Protein AF-A0A811QUX7-F1 (afdb_monomer)

Foldseek 3Di:
DWAQEFFAPFLWKGFDDDDDDDDVAPVNVCVVVQVQFPVGAGDPPTPNGHRPPPDDQDPPYHYHYDNFLASPPPGCVLVVCVVVVQQEGEIATDDLQTNRLNNLVVSVVSNRPAYEYALVRHYHNDPVSSVVSLVVSVVSPHHYHHRVVVVD

Secondary structure (DSSP, 8-state):
--EEE-SSS-S-EESS-------S-HHHHHHHHHTT-TT-TT-TTSGGGSPPTT--PPTTPEEE--SSSSSSTTSSHHHHHHHTT--EEEEEEE-IIIIIHHHHHHHHHTT-SEEEEEEEEEE-SSHHHHHHHHHHHHHTT-B---HHHHT-

pLDDT: mean 74.35, std 22.14, range [23.81, 98.75]

Sequence (152 aa):
MRIAIGYFVAAMSEIWLVNNNLVDSTVSFVKKYFMEWGNGPAVKGSKGAELADGFVIKDGEYKLVKGRFSSFFATNLDSVLKTSGIKNLVVTGVQTPNCIRQTVFDAVALDYEKVTVITDATAAANLEIHLANIRDMKNIGVETPTLEEWRR

Solvent-accessible surface area (backbone atoms only — not comparable to full-atom values): 8665 Å² total; per-residue (Å²): 134,51,46,40,36,52,34,31,88,33,55,37,32,39,39,71,83,88,80,94,73,87,65,102,36,61,63,58,53,48,53,61,52,58,74,65,18,78,92,38,84,33,37,92,90,39,74,36,43,46,61,54,92,94,58,76,88,53,92,88,44,46,78,40,65,30,88,46,54,24,62,53,56,96,47,64,47,62,62,55,36,53,77,68,70,53,44,68,46,64,44,28,22,38,35,32,78,44,30,45,42,43,30,51,54,50,41,55,75,70,67,42,81,41,48,34,35,34,53,80,48,36,42,40,92,45,69,67,60,30,52,53,42,52,51,55,44,42,74,74,71,32,44,67,41,43,60,73,67,68,76,107

Mean predicted aligned error: 9.28 Å

InterPro domains:
  IPR000868 Isochorismatase-like domain [PF00857] (31-148)
  IPR036380 Isochorismatase-like superfamily [G3DSA:3.40.50.850] (9-152)
  IPR036380 Isochorismatase-like superfamily [SSF52499] (33-150)

Nearest PDB structures (foldseek):
  3hu5-assembly1_A  TM=8.416E-01  e=4.184E-11  Nitratidesulfovibrio vulgaris str. Hildenborough
  8bln-assembly3_F  TM=9.535E-01  e=2.374E-08  Escherichia coli
  8bkd-assembly3_E  TM=9.557E-01  e=4.276E-08  Escherichia coli K-12
  8bll-assembly7_L  TM=9.619E-01  e=6.758E-08  Escherichia coli K-12
  6azn-assembly1_C  TM=9.556E-01  e=8.222E-08  Rhizobium johnstonii 3841

Structure (mmCIF, N/CA/C/O backbone):
data_AF-A0A811QUX7-F1
#
_entry.id   AF-A0A811QUX7-F1
#
loop_
_atom_site.group_PDB
_atom_site.id
_atom_site.type_symbol
_atom_site.label_atom_id
_atom_site.label_alt_id
_atom_site.label_comp_id
_atom_site.label_asym_id
_atom_site.label_entity_id
_atom_site.label_seq_id
_atom_site.pdbx_PDB_ins_code
_atom_site.Cartn_x
_atom_site.Cartn_y
_atom_site.Cartn_z
_atom_site.occupancy
_atom_site.B_iso_or_equiv
_atom_site.auth_seq_id
_atom_site.auth_comp_id
_atom_site.auth_asym_id
_atom_site.auth_atom_id
_atom_site.pdbx_PDB_model_num
ATOM 1 N N . MET A 1 1 ? -10.241 -11.956 4.217 1.00 42.94 1 MET A N 1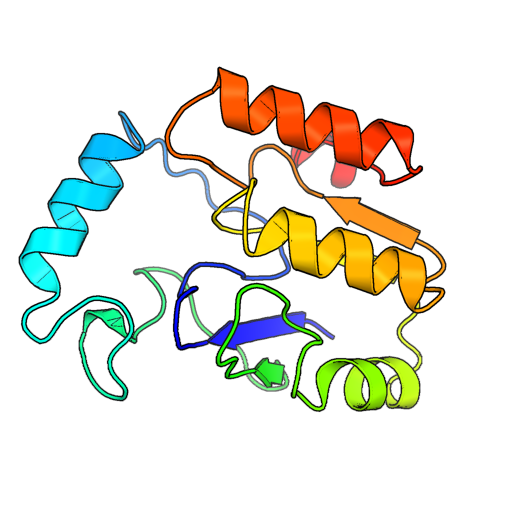
ATOM 2 C CA . MET A 1 1 ? -9.913 -12.276 2.810 1.00 42.94 1 MET A CA 1
ATOM 3 C C . MET A 1 1 ? -8.570 -11.648 2.477 1.00 42.94 1 MET A C 1
ATOM 5 O O . MET A 1 1 ? -8.378 -10.485 2.818 1.00 42.94 1 MET A O 1
ATOM 9 N N . ARG A 1 2 ? -7.645 -12.400 1.871 1.00 46.31 2 ARG A N 1
ATOM 10 C CA . ARG A 1 2 ? -6.354 -11.889 1.384 1.00 46.31 2 ARG A CA 1
ATOM 11 C C . ARG A 1 2 ? -6.447 -11.696 -0.129 1.00 46.31 2 ARG A C 1
ATOM 13 O O . ARG A 1 2 ? -7.025 -12.532 -0.824 1.00 46.31 2 ARG A O 1
ATOM 20 N N . ILE A 1 3 ? -5.952 -10.558 -0.608 1.00 48.12 3 ILE A N 1
ATOM 21 C CA . ILE A 1 3 ? -5.924 -10.213 -2.029 1.00 48.12 3 ILE A CA 1
ATOM 22 C C . ILE A 1 3 ? -4.465 -10.163 -2.463 1.00 48.12 3 ILE A C 1
ATOM 24 O O . ILE A 1 3 ? -3.688 -9.340 -1.977 1.00 48.12 3 ILE A O 1
ATOM 28 N N . ALA A 1 4 ? -4.110 -11.057 -3.377 1.00 46.44 4 ALA A N 1
ATOM 29 C CA . ALA A 1 4 ? -2.822 -11.075 -4.040 1.00 46.44 4 ALA A CA 1
ATOM 30 C C . ALA A 1 4 ? -2.966 -10.353 -5.383 1.00 46.44 4 ALA A C 1
ATOM 32 O O . ALA A 1 4 ? -3.752 -10.752 -6.246 1.00 46.44 4 ALA A O 1
ATOM 33 N N . ILE A 1 5 ? -2.227 -9.263 -5.578 1.00 43.72 5 ILE A N 1
ATOM 34 C CA . ILE A 1 5 ? -2.284 -8.510 -6.830 1.00 43.72 5 ILE A CA 1
ATOM 35 C C . ILE A 1 5 ? -1.172 -9.020 -7.738 1.00 43.72 5 ILE A C 1
ATOM 37 O O . ILE A 1 5 ? -0.004 -8.674 -7.584 1.00 43.72 5 ILE A O 1
ATOM 41 N N . GLY A 1 6 ? -1.555 -9.854 -8.698 1.00 35.16 6 GLY A N 1
ATOM 42 C CA . GLY A 1 6 ? -0.706 -10.283 -9.790 1.00 35.16 6 GLY A CA 1
ATOM 43 C C . GLY A 1 6 ? -1.098 -9.583 -11.087 1.00 35.16 6 GLY A C 1
ATOM 44 O O . GLY A 1 6 ? -1.974 -10.074 -11.790 1.00 35.16 6 GLY A O 1
ATOM 45 N N . TYR A 1 7 ? -0.332 -8.546 -11.450 1.00 38.66 7 TYR A N 1
ATOM 46 C CA . TYR A 1 7 ? 0.238 -8.323 -12.789 1.00 38.66 7 TYR A CA 1
ATOM 47 C C . TYR A 1 7 ? -0.138 -7.097 -13.651 1.00 38.66 7 TYR A C 1
ATOM 49 O O . TYR A 1 7 ? -1.287 -6.682 -13.658 1.00 38.66 7 TYR A O 1
ATOM 57 N N . PHE A 1 8 ? 0.879 -6.622 -14.406 1.00 37.25 8 PHE A N 1
ATOM 58 C CA . PHE A 1 8 ? 1.117 -5.387 -15.203 1.00 37.25 8 PHE A CA 1
ATOM 59 C C . PHE A 1 8 ? 1.519 -4.102 -14.413 1.00 37.25 8 PHE A C 1
ATOM 61 O O . PHE A 1 8 ? 0.713 -3.318 -13.924 1.00 37.25 8 PHE A O 1
ATOM 68 N N . VAL A 1 9 ? 2.841 -3.882 -14.296 1.00 33.12 9 VAL A N 1
ATOM 69 C CA . VAL A 1 9 ? 3.590 -2.818 -13.565 1.00 33.12 9 VAL A CA 1
ATOM 70 C C . VAL A 1 9 ? 3.710 -2.968 -12.032 1.00 33.12 9 VAL A C 1
ATOM 72 O O . VAL A 1 9 ? 4.427 -2.208 -11.389 1.00 33.12 9 VAL A O 1
ATOM 75 N N . ALA A 1 10 ? 3.125 -3.993 -11.410 1.00 34.78 10 ALA A N 1
ATOM 76 C CA . ALA A 1 10 ? 3.456 -4.348 -10.024 1.00 34.78 10 ALA A CA 1
ATOM 77 C C . ALA A 1 10 ? 3.287 -5.847 -9.788 1.00 34.78 10 ALA A C 1
ATOM 79 O O . ALA A 1 10 ? 2.183 -6.310 -9.529 1.00 34.78 10 ALA A O 1
ATOM 80 N N . ALA A 1 11 ? 4.374 -6.606 -9.878 1.00 32.56 11 ALA A N 1
ATOM 81 C CA . ALA A 1 11 ? 4.400 -7.993 -9.409 1.00 32.56 11 ALA A CA 1
ATOM 82 C C . ALA A 1 11 ? 4.746 -8.091 -7.914 1.00 32.56 11 ALA A C 1
ATOM 84 O O . ALA A 1 11 ? 5.229 -9.115 -7.455 1.00 32.56 11 ALA A O 1
ATOM 85 N N . MET A 1 12 ? 4.569 -7.015 -7.145 1.00 43.03 12 MET A N 1
ATOM 86 C CA . MET A 1 12 ? 5.079 -6.965 -5.777 1.00 43.03 12 MET A CA 1
ATOM 87 C C . MET A 1 12 ? 4.077 -6.394 -4.784 1.00 43.03 12 MET A C 1
ATOM 89 O O . MET A 1 12 ? 4.494 -6.098 -3.683 1.00 43.03 12 MET A O 1
ATOM 93 N N . SER A 1 13 ? 2.800 -6.195 -5.122 1.00 34.84 13 SER A N 1
ATOM 94 C CA . SER A 1 13 ? 1.790 -5.712 -4.166 1.00 34.84 13 SER A CA 1
ATOM 95 C C . SER A 1 13 ? 0.988 -6.886 -3.617 1.00 34.84 13 SER A C 1
ATOM 97 O O . SER A 1 13 ? -0.158 -7.109 -3.996 1.00 34.84 13 SER A O 1
ATOM 99 N N . GLU A 1 14 ? 1.600 -7.676 -2.743 1.00 37.06 14 GLU A N 1
ATOM 100 C CA . GLU A 1 14 ? 0.804 -8.504 -1.846 1.00 37.06 14 GLU A CA 1
ATOM 101 C C . GLU A 1 14 ? 0.240 -7.616 -0.753 1.00 37.06 14 GLU A C 1
ATOM 103 O O . GLU A 1 14 ? 0.959 -6.785 -0.215 1.00 37.06 14 GLU A O 1
ATOM 108 N N . ILE A 1 15 ? -1.030 -7.785 -0.410 1.00 37.81 15 ILE A N 1
ATOM 109 C CA . ILE A 1 15 ? -1.545 -7.382 0.893 1.00 37.81 15 ILE A CA 1
ATOM 110 C C . ILE A 1 15 ? -1.256 -8.570 1.831 1.00 37.81 15 ILE A C 1
ATOM 112 O O . ILE A 1 15 ? -1.721 -9.675 1.551 1.00 37.81 15 ILE A O 1
ATOM 116 N N . TRP A 1 16 ? -0.479 -8.320 2.899 1.00 31.66 16 TRP A N 1
ATOM 117 C CA . TRP A 1 16 ? 0.032 -9.192 3.989 1.00 31.66 16 TRP A CA 1
ATOM 118 C C . TRP A 1 16 ? 1.513 -9.639 3.905 1.00 31.66 16 TRP A C 1
ATOM 120 O O . TRP A 1 16 ? 1.857 -10.609 3.251 1.00 31.66 16 TRP A O 1
ATOM 130 N N . LEU A 1 17 ? 2.359 -8.988 4.704 1.00 27.53 17 LEU A N 1
ATOM 131 C CA . LEU A 1 17 ? 3.082 -9.551 5.856 1.00 27.53 17 LEU A CA 1
ATOM 132 C C . LEU A 1 17 ? 3.972 -10.834 5.754 1.00 27.53 17 LEU A C 1
ATOM 134 O O . LEU A 1 17 ? 3.543 -11.934 6.084 1.00 27.53 17 LEU A O 1
ATOM 138 N N . VAL A 1 18 ? 5.263 -10.573 5.474 1.00 27.22 18 VAL A N 1
ATOM 139 C CA . VAL A 1 18 ? 6.578 -11.066 6.003 1.00 27.22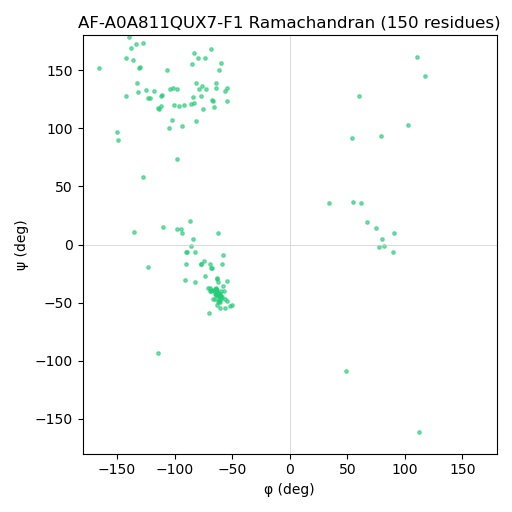 18 VAL A CA 1
ATOM 140 C C . VAL A 1 18 ? 7.030 -12.535 5.970 1.00 27.22 18 VAL A C 1
ATOM 142 O O . VAL A 1 18 ? 6.461 -13.405 6.623 1.00 27.22 18 VAL A O 1
ATOM 145 N N . ASN A 1 19 ? 8.252 -12.704 5.421 1.00 23.81 19 ASN A N 1
ATOM 146 C CA . ASN A 1 19 ? 9.258 -13.689 5.849 1.00 23.81 19 ASN A CA 1
ATOM 147 C C . ASN A 1 19 ? 10.718 -13.204 5.618 1.00 23.81 19 ASN A C 1
ATOM 149 O O . ASN A 1 19 ? 11.297 -13.422 4.560 1.00 23.81 19 ASN A O 1
ATOM 153 N N . ASN A 1 20 ? 11.288 -12.525 6.621 1.00 31.44 20 ASN A N 1
ATOM 154 C CA . ASN A 1 20 ? 12.711 -12.451 7.020 1.00 31.44 20 ASN A CA 1
ATOM 155 C C . ASN A 1 20 ? 13.854 -12.507 5.970 1.00 31.44 20 ASN A C 1
ATOM 157 O O . ASN A 1 20 ? 14.921 -13.043 6.267 1.00 31.44 20 ASN A O 1
ATOM 161 N N . ASN A 1 21 ? 13.688 -11.932 4.779 1.00 31.48 21 ASN A N 1
ATOM 162 C CA . ASN A 1 21 ? 14.767 -11.842 3.794 1.00 31.48 21 ASN A CA 1
ATOM 163 C C . ASN A 1 21 ? 15.368 -10.432 3.767 1.00 31.48 21 ASN A C 1
ATOM 165 O O . ASN A 1 21 ? 14.769 -9.493 3.244 1.00 31.48 21 ASN A O 1
ATOM 169 N N . LEU A 1 22 ? 16.578 -10.305 4.314 1.00 30.19 22 LEU A N 1
ATOM 170 C CA . LEU A 1 22 ? 17.466 -9.172 4.068 1.00 30.19 22 LEU A CA 1
ATOM 171 C C . LEU A 1 22 ? 17.921 -9.221 2.606 1.00 30.19 22 LEU A C 1
ATOM 173 O O . LEU A 1 22 ? 18.474 -10.224 2.157 1.00 30.19 22 LEU A O 1
ATOM 177 N N . VAL A 1 23 ? 17.686 -8.141 1.862 1.00 33.59 23 VAL A N 1
ATOM 178 C CA . VAL A 1 23 ? 18.286 -7.947 0.540 1.00 33.59 23 VAL A CA 1
ATOM 179 C C . VAL A 1 23 ? 19.223 -6.755 0.633 1.00 33.59 23 VAL A C 1
ATOM 18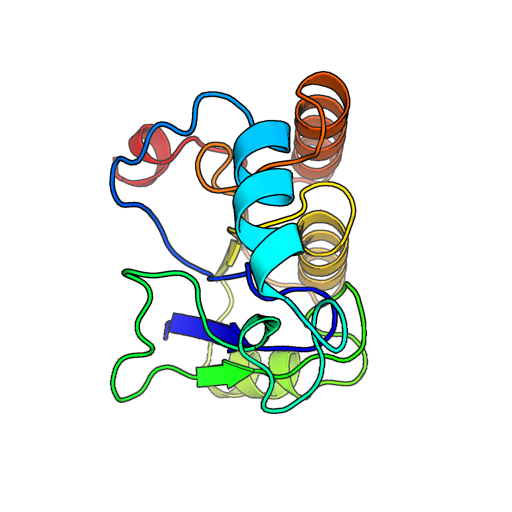1 O O . VAL A 1 23 ? 18.779 -5.644 0.911 1.00 33.59 23 VAL A O 1
ATOM 184 N N . ASP A 1 24 ? 20.513 -6.993 0.396 1.00 41.22 24 ASP A N 1
ATOM 185 C CA . ASP A 1 24 ? 21.609 -6.051 0.680 1.00 41.22 24 ASP A CA 1
ATOM 186 C C . ASP A 1 24 ? 21.486 -4.692 -0.041 1.00 41.22 24 ASP A C 1
ATOM 188 O O . ASP A 1 24 ? 22.124 -3.717 0.344 1.00 41.22 24 ASP A O 1
ATOM 192 N N . SER A 1 25 ? 20.645 -4.602 -1.080 1.00 43.62 25 SER A N 1
ATOM 193 C CA . SER A 1 25 ? 20.036 -3.351 -1.548 1.00 43.62 25 SER A CA 1
ATOM 194 C C . SER A 1 25 ? 18.870 -3.628 -2.510 1.00 43.62 25 SER A C 1
ATOM 196 O O . SER A 1 25 ? 18.893 -4.605 -3.268 1.00 43.62 25 SER A O 1
ATOM 198 N N . THR A 1 26 ? 17.886 -2.722 -2.580 1.00 41.75 26 THR A N 1
ATOM 199 C CA . THR A 1 26 ? 16.820 -2.741 -3.605 1.00 41.75 26 THR A CA 1
ATOM 200 C C . THR A 1 26 ? 17.396 -2.760 -5.027 1.00 41.75 26 THR A C 1
ATOM 202 O O . THR A 1 26 ? 16.821 -3.368 -5.923 1.00 41.75 26 THR A O 1
ATOM 205 N N . VAL A 1 27 ? 18.567 -2.150 -5.245 1.00 42.06 27 VAL A N 1
ATOM 206 C CA . VAL A 1 27 ? 19.264 -2.145 -6.542 1.00 42.06 27 VAL A CA 1
ATOM 207 C C . VAL A 1 27 ? 19.800 -3.532 -6.893 1.00 42.06 27 VAL A C 1
ATOM 209 O O . VAL A 1 27 ? 19.723 -3.930 -8.051 1.00 42.06 27 VAL A O 1
ATOM 212 N N . SER A 1 28 ? 20.297 -4.289 -5.914 1.00 41.56 28 SER A N 1
ATOM 213 C CA . SER A 1 28 ? 20.746 -5.673 -6.100 1.00 41.56 28 SER A CA 1
ATOM 214 C C . SER A 1 28 ? 19.570 -6.609 -6.382 1.00 41.56 28 SER A C 1
ATOM 216 O O . SER A 1 28 ? 19.672 -7.451 -7.271 1.00 41.56 28 SER A O 1
ATOM 218 N N . PHE A 1 29 ? 18.434 -6.415 -5.699 1.00 47.75 29 PHE A N 1
ATOM 219 C CA . PHE A 1 29 ? 17.186 -7.130 -5.986 1.00 47.75 29 PHE A CA 1
ATOM 220 C C . PHE A 1 29 ? 16.718 -6.850 -7.418 1.00 47.75 29 PHE A C 1
ATOM 222 O O . PHE A 1 29 ? 16.565 -7.763 -8.225 1.00 47.75 29 PHE A O 1
ATOM 229 N N . VAL A 1 30 ? 16.572 -5.567 -7.761 1.00 50.19 30 VAL A N 1
ATOM 230 C CA . VAL A 1 30 ? 16.122 -5.137 -9.084 1.00 50.19 30 VAL A CA 1
ATOM 231 C C . VAL A 1 30 ? 17.087 -5.637 -10.154 1.00 50.19 30 VAL A C 1
ATOM 233 O O . VAL A 1 30 ? 16.608 -6.244 -11.092 1.00 50.19 30 VAL A O 1
ATOM 236 N N . LYS A 1 31 ? 18.414 -5.497 -10.012 1.00 46.44 31 LYS A N 1
ATOM 237 C CA . LYS A 1 31 ? 19.398 -5.981 -11.004 1.00 46.44 31 LYS A CA 1
ATOM 238 C C . LYS A 1 31 ? 19.398 -7.499 -11.180 1.00 46.44 31 LYS A C 1
ATOM 240 O O . LYS A 1 31 ? 19.487 -7.954 -12.318 1.00 46.44 31 LYS A O 1
ATOM 245 N N . LYS A 1 32 ? 19.317 -8.268 -10.085 1.00 47.25 32 LYS A N 1
ATOM 246 C CA . LYS A 1 32 ? 19.294 -9.737 -10.135 1.00 47.25 32 LYS A CA 1
ATOM 247 C C . LYS A 1 32 ? 18.077 -10.227 -10.917 1.00 47.25 32 LYS A C 1
ATOM 249 O O . LYS A 1 32 ? 18.235 -11.016 -11.838 1.00 47.25 32 LYS A O 1
ATOM 254 N N . TYR A 1 33 ? 16.893 -9.699 -10.611 1.00 47.66 33 TYR A N 1
ATOM 255 C CA . TYR A 1 33 ? 15.661 -10.144 -11.257 1.00 47.66 33 TYR A CA 1
ATOM 256 C C . TYR A 1 33 ? 15.422 -9.480 -12.629 1.00 47.66 33 TYR A C 1
ATOM 258 O O . TYR A 1 33 ? 14.962 -10.168 -13.531 1.00 47.66 33 TYR A O 1
ATOM 266 N N . PHE A 1 34 ? 15.829 -8.220 -12.870 1.00 47.50 34 PHE A N 1
ATOM 267 C CA . PHE A 1 34 ? 15.730 -7.575 -14.200 1.00 47.50 34 PHE A CA 1
ATOM 268 C C . PHE A 1 34 ? 16.462 -8.356 -15.289 1.00 47.50 34 PHE A C 1
ATOM 270 O O . PHE A 1 34 ? 15.963 -8.450 -16.408 1.00 47.50 34 PHE A O 1
ATOM 277 N N . MET A 1 35 ? 17.647 -8.895 -14.978 1.00 43.56 35 MET A N 1
ATOM 278 C CA . MET A 1 35 ? 18.428 -9.676 -15.943 1.00 43.56 35 MET A CA 1
ATOM 279 C C . MET A 1 35 ? 17.757 -11.009 -16.302 1.00 43.56 35 MET A C 1
ATOM 281 O O . MET A 1 35 ? 18.015 -11.545 -17.375 1.00 43.56 35 MET A O 1
ATOM 285 N N . GLU A 1 36 ? 16.843 -11.508 -15.469 1.00 48.19 36 GLU A N 1
ATOM 286 C CA . GLU A 1 36 ? 16.065 -12.720 -15.740 1.00 48.19 36 GLU A CA 1
ATOM 287 C C . GLU A 1 36 ? 14.743 -12.448 -16.491 1.00 48.19 36 GLU A C 1
ATOM 289 O O . GLU A 1 36 ? 14.052 -13.391 -16.877 1.00 48.19 36 GLU A O 1
ATOM 294 N N . TRP A 1 37 ? 14.359 -11.182 -16.714 1.00 48.06 37 TRP A N 1
ATOM 295 C CA . TRP A 1 37 ? 13.018 -10.820 -17.205 1.00 48.06 37 TRP A CA 1
ATOM 296 C C . TRP A 1 37 ? 12.800 -10.927 -18.718 1.00 48.06 37 TRP A C 1
ATOM 298 O O . TRP A 1 37 ? 11.655 -10.805 -19.155 1.00 48.06 37 TRP A O 1
ATOM 308 N N . GLY A 1 38 ? 13.833 -11.197 -19.523 1.00 55.69 38 GLY A N 1
ATOM 309 C CA . GLY A 1 38 ? 13.690 -11.436 -20.968 1.00 55.69 38 GLY A CA 1
ATOM 310 C C . GLY A 1 38 ? 12.837 -10.368 -21.672 1.00 55.69 38 GLY A C 1
ATOM 311 O O . GLY A 1 38 ? 13.250 -9.218 -21.778 1.00 55.69 38 GLY A O 1
ATOM 312 N N . ASN A 1 39 ? 11.621 -10.735 -22.102 1.00 52.16 39 ASN A N 1
ATOM 313 C CA . ASN A 1 39 ? 10.649 -9.907 -22.844 1.00 52.16 39 ASN A CA 1
ATOM 314 C C . ASN A 1 39 ? 10.111 -8.651 -22.114 1.00 52.16 39 ASN A C 1
ATOM 316 O O . ASN A 1 39 ? 9.176 -8.020 -22.601 1.00 52.16 39 ASN A O 1
ATOM 320 N N . GLY A 1 40 ? 10.685 -8.267 -20.974 1.00 51.16 40 GLY A N 1
ATOM 321 C CA . GLY A 1 40 ? 10.393 -7.022 -20.268 1.00 51.16 40 GLY A CA 1
ATOM 322 C C . GLY A 1 40 ? 9.660 -7.222 -18.940 1.00 51.16 40 GLY A C 1
ATOM 323 O O . GLY A 1 40 ? 9.061 -8.278 -18.695 1.00 51.16 40 GLY A O 1
ATOM 324 N N . PRO A 1 41 ? 9.695 -6.205 -18.058 1.00 58.22 41 PRO A N 1
ATOM 325 C CA . PRO A 1 41 ? 8.997 -6.268 -16.790 1.00 58.22 41 PRO A CA 1
ATOM 326 C C . PRO A 1 41 ? 7.505 -6.347 -17.061 1.00 58.22 41 PRO A C 1
ATOM 328 O O . PRO A 1 41 ? 6.942 -5.579 -17.840 1.00 58.22 41 PRO A O 1
ATOM 331 N N . ALA A 1 42 ? 6.844 -7.238 -16.350 1.00 64.75 42 ALA A N 1
ATOM 332 C CA . ALA A 1 42 ? 5.406 -7.253 -16.311 1.00 64.75 42 ALA A CA 1
ATOM 333 C C . ALA A 1 42 ? 4.660 -7.794 -17.571 1.00 64.75 42 ALA A C 1
ATOM 335 O O . ALA A 1 42 ? 3.451 -7.619 -17.635 1.00 64.75 42 ALA A O 1
ATOM 336 N N . VAL A 1 43 ? 5.292 -8.490 -18.539 1.00 68.56 43 VAL A N 1
ATOM 337 C CA . VAL A 1 43 ? 4.616 -9.068 -19.739 1.00 68.56 43 VAL A CA 1
ATOM 338 C C . VAL A 1 43 ? 3.834 -10.355 -19.451 1.00 68.56 43 VAL A C 1
ATOM 340 O O . VAL A 1 43 ? 4.367 -11.281 -18.846 1.00 68.56 43 VAL A O 1
ATOM 343 N N . LYS A 1 44 ? 2.548 -10.428 -19.841 1.00 71.44 44 LYS A N 1
ATOM 344 C CA . LYS A 1 44 ? 1.657 -11.562 -19.509 1.00 71.44 44 LYS A CA 1
ATOM 345 C C . LYS A 1 44 ? 2.283 -12.893 -19.947 1.00 71.44 44 LYS A C 1
ATOM 347 O O . LYS A 1 44 ? 2.576 -13.070 -21.124 1.00 71.44 44 LYS A O 1
ATOM 352 N N . GLY A 1 45 ? 2.433 -13.820 -19.001 1.00 72.56 45 GLY A N 1
ATOM 353 C CA . GLY A 1 45 ? 3.017 -15.144 -19.242 1.00 72.56 45 GLY A CA 1
ATOM 354 C C . GLY A 1 45 ? 4.549 -15.182 -19.294 1.00 72.56 45 GLY A C 1
ATOM 355 O O . GLY A 1 45 ? 5.098 -16.237 -19.587 1.00 72.56 45 GLY A O 1
ATOM 356 N N . SER A 1 46 ? 5.244 -14.068 -19.036 1.00 72.25 46 SER A N 1
ATOM 357 C CA . SER A 1 46 ? 6.703 -14.061 -18.878 1.00 72.25 46 SER A CA 1
ATOM 358 C C . SER A 1 46 ? 7.120 -14.461 -17.458 1.00 72.25 46 SER A C 1
ATOM 360 O O . SER A 1 46 ? 6.318 -14.389 -16.536 1.00 72.25 46 SER A O 1
ATOM 362 N N . LYS A 1 47 ? 8.397 -14.803 -17.245 1.00 70.44 47 LYS A N 1
ATOM 363 C CA . LYS A 1 47 ? 8.941 -15.050 -15.894 1.00 70.44 47 LYS A CA 1
ATOM 364 C C . LYS A 1 47 ? 8.876 -13.812 -14.996 1.00 70.44 47 LYS A C 1
ATOM 366 O O . LYS A 1 47 ? 8.626 -13.916 -13.803 1.00 70.44 47 LYS A O 1
ATOM 371 N N . GLY A 1 48 ? 9.006 -12.617 -15.583 1.00 67.56 48 GLY A N 1
ATOM 372 C CA . GLY A 1 48 ? 8.727 -11.366 -14.874 1.00 67.56 48 GLY A CA 1
ATOM 373 C C . GLY A 1 48 ? 7.299 -11.299 -14.319 1.00 67.56 48 GLY A C 1
ATOM 374 O O . GLY A 1 48 ? 7.015 -10.344 -13.594 1.00 67.56 48 GLY A O 1
ATOM 375 N N . ALA A 1 49 ? 6.437 -12.275 -14.688 1.00 68.56 49 ALA A N 1
ATOM 376 C CA . ALA A 1 49 ? 5.021 -12.388 -14.345 1.00 68.56 49 ALA A CA 1
ATOM 377 C C . ALA A 1 49 ? 4.602 -13.111 -13.137 1.00 68.56 49 ALA A C 1
ATOM 379 O O . ALA A 1 49 ? 3.467 -12.962 -12.665 1.00 68.56 49 ALA A O 1
ATOM 380 N N . GLU A 1 50 ? 5.536 -13.877 -12.668 1.00 73.62 50 GLU A N 1
ATOM 381 C CA . GLU A 1 50 ? 5.287 -14.743 -11.578 1.00 73.62 50 GLU A CA 1
ATOM 382 C C . GLU A 1 50 ? 5.473 -13.925 -10.309 1.00 73.62 50 GLU A C 1
ATOM 384 O O . GLU A 1 50 ? 6.115 -12.866 -10.281 1.00 73.62 50 GLU A O 1
ATOM 389 N N . LEU A 1 51 ? 4.813 -14.388 -9.257 1.00 71.19 51 LEU A 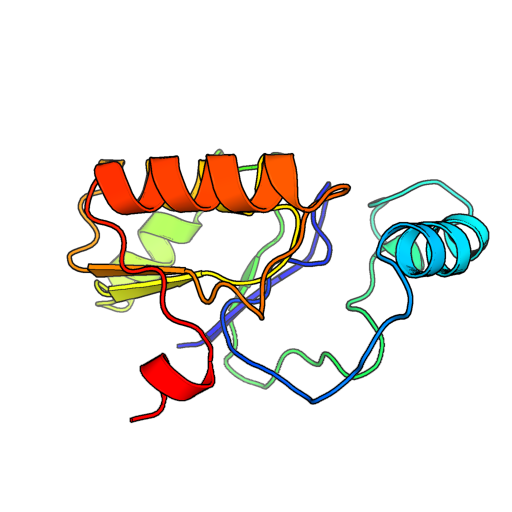N 1
ATOM 390 C CA . LEU A 1 51 ? 5.143 -13.889 -7.939 1.00 71.19 51 LEU A CA 1
ATOM 391 C C . LEU A 1 51 ? 6.601 -14.256 -7.657 1.00 71.19 51 LEU A C 1
ATOM 393 O O . LEU A 1 51 ? 7.103 -15.258 -8.168 1.00 71.19 51 LEU A O 1
ATOM 397 N N . ALA A 1 52 ? 7.280 -13.435 -6.863 1.00 69.81 52 ALA A N 1
ATOM 398 C CA . ALA A 1 52 ? 8.641 -13.753 -6.460 1.00 69.81 52 ALA A CA 1
ATOM 399 C C . ALA A 1 52 ? 8.688 -15.097 -5.705 1.00 69.81 52 ALA A C 1
ATOM 401 O O . ALA A 1 52 ? 7.696 -15.540 -5.121 1.00 69.81 52 ALA A O 1
ATOM 402 N N . ASP A 1 53 ? 9.851 -15.744 -5.698 1.00 70.19 53 ASP A N 1
ATOM 403 C CA . ASP A 1 53 ? 10.022 -17.027 -5.017 1.00 70.19 53 ASP A CA 1
ATOM 404 C C . ASP A 1 53 ? 9.595 -16.944 -3.541 1.00 70.19 53 ASP A C 1
ATOM 406 O O . ASP A 1 53 ? 9.935 -16.003 -2.820 1.00 70.19 53 ASP A O 1
ATOM 410 N N . GLY A 1 54 ? 8.838 -17.948 -3.089 1.00 69.75 54 GLY A N 1
ATOM 411 C CA . GLY A 1 54 ? 8.272 -18.000 -1.736 1.00 69.75 54 GLY A CA 1
ATOM 412 C C . GLY A 1 54 ? 6.891 -17.354 -1.592 1.00 69.75 54 GLY A C 1
ATOM 413 O O . GLY A 1 54 ? 6.264 -17.512 -0.543 1.00 69.75 54 GLY A O 1
ATOM 414 N N . PHE A 1 55 ? 6.381 -16.698 -2.636 1.00 67.19 55 PHE A N 1
ATOM 415 C CA . PHE A 1 55 ? 5.035 -16.135 -2.660 1.00 67.19 55 P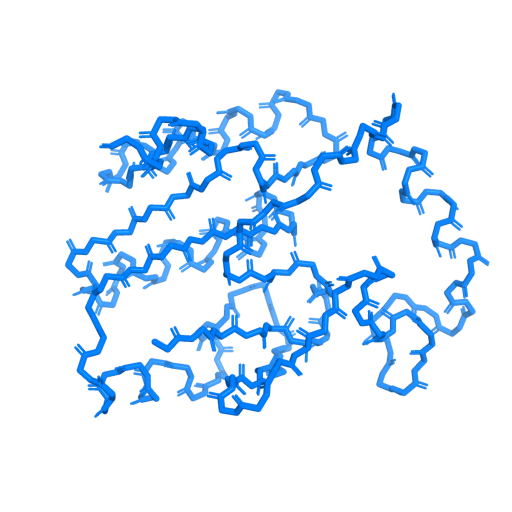HE A CA 1
ATOM 416 C C . PHE A 1 55 ? 4.067 -17.040 -3.427 1.00 67.19 55 PHE A C 1
ATOM 418 O O . PHE A 1 55 ? 4.246 -17.328 -4.610 1.00 67.19 55 PHE A O 1
ATOM 425 N N . VAL A 1 56 ? 3.022 -17.500 -2.737 1.00 74.69 56 VAL A N 1
ATOM 426 C CA . VAL A 1 56 ? 1.997 -18.394 -3.288 1.00 74.69 56 VAL A CA 1
ATOM 427 C C . VAL A 1 56 ? 0.621 -17.849 -2.936 1.00 74.69 56 VAL A C 1
ATOM 429 O O . VAL A 1 56 ? 0.347 -17.543 -1.773 1.00 74.69 56 VAL A O 1
ATOM 432 N N . ILE A 1 57 ? -0.242 -17.770 -3.950 1.00 73.19 57 ILE A N 1
ATOM 433 C CA . ILE A 1 57 ? -1.667 -17.482 -3.775 1.00 73.19 57 ILE A CA 1
ATOM 434 C C . ILE A 1 57 ? -2.324 -18.754 -3.245 1.00 73.19 57 ILE A C 1
ATOM 436 O O . ILE A 1 57 ? -2.306 -19.781 -3.923 1.00 73.19 57 ILE A O 1
ATOM 440 N N . LYS A 1 58 ? -2.865 -18.699 -2.030 1.00 77.00 58 LYS A N 1
ATOM 441 C CA . LYS A 1 58 ? -3.564 -19.834 -1.413 1.00 77.00 58 LYS A CA 1
ATOM 442 C C . LYS A 1 58 ? -4.987 -19.961 -1.951 1.00 77.00 58 LYS A C 1
ATOM 444 O O . LYS A 1 58 ? -5.572 -18.997 -2.446 1.00 77.00 58 LYS A O 1
ATOM 449 N N . ASP A 1 59 ? -5.570 -21.143 -1.785 1.00 76.12 59 ASP A N 1
ATOM 450 C CA . ASP A 1 59 ? -6.973 -21.371 -2.119 1.00 76.12 59 ASP A CA 1
ATOM 451 C C . ASP A 1 59 ? -7.884 -20.388 -1.370 1.00 76.12 59 ASP A C 1
ATOM 453 O O . ASP A 1 59 ? -7.748 -20.165 -0.165 1.00 76.12 59 ASP A O 1
ATOM 457 N N . GLY A 1 60 ? -8.809 -19.775 -2.110 1.00 74.44 60 GLY A N 1
ATOM 458 C CA . GLY A 1 60 ? -9.712 -18.745 -1.592 1.00 74.44 60 GLY A CA 1
ATOM 459 C C . GLY A 1 60 ? -9.117 -17.332 -1.525 1.00 74.44 60 GLY A C 1
ATOM 460 O O . GLY A 1 60 ? -9.829 -16.401 -1.145 1.00 74.44 60 GLY A O 1
ATOM 461 N N . GLU A 1 61 ? -7.853 -17.131 -1.907 1.00 75.44 61 GLU A N 1
ATOM 462 C CA . GLU A 1 61 ? -7.287 -15.790 -2.068 1.00 75.44 61 GLU A CA 1
ATOM 463 C C . GLU A 1 61 ? -7.661 -15.189 -3.424 1.00 75.44 61 GLU A C 1
ATOM 465 O O . GLU A 1 61 ? -7.659 -15.846 -4.467 1.00 75.44 61 GLU A O 1
ATOM 470 N N . TYR A 1 62 ? -7.984 -13.899 -3.413 1.00 75.56 62 TYR A N 1
ATOM 471 C CA . TYR A 1 62 ? -8.394 -13.203 -4.623 1.00 75.56 62 TYR A CA 1
ATOM 472 C C . TYR A 1 62 ? -7.167 -12.746 -5.411 1.00 75.56 62 TYR A C 1
ATOM 474 O O . TYR A 1 62 ? -6.357 -11.969 -4.901 1.00 75.56 62 TYR A O 1
ATOM 482 N N . LYS A 1 63 ? -7.051 -13.192 -6.666 1.00 80.62 63 LYS A N 1
ATOM 483 C CA . LYS A 1 63 ? -6.006 -12.747 -7.591 1.00 80.62 63 LYS A CA 1
ATOM 484 C C . LYS A 1 63 ? -6.491 -11.565 -8.424 1.00 80.62 63 LYS A C 1
ATOM 486 O O . LYS A 1 63 ? -7.424 -11.708 -9.211 1.00 80.62 63 LYS A O 1
ATOM 491 N N . LEU A 1 64 ? -5.800 -10.431 -8.326 1.00 80.25 64 LEU A N 1
ATOM 492 C CA . LEU A 1 64 ? -6.097 -9.238 -9.119 1.00 80.25 64 LEU A CA 1
ATOM 493 C C . LEU A 1 64 ? -5.001 -8.935 -10.146 1.00 80.25 64 LEU A C 1
ATOM 495 O O . LEU A 1 64 ? -3.846 -8.769 -9.775 1.00 80.25 64 LEU A O 1
ATOM 499 N N . VAL A 1 65 ? -5.381 -8.753 -11.410 1.00 81.94 65 VAL A N 1
ATOM 500 C CA . VAL A 1 65 ? -4.520 -8.188 -12.466 1.00 81.94 65 VAL A CA 1
ATOM 501 C C . VAL A 1 65 ? -4.854 -6.704 -12.616 1.00 81.94 65 VAL A C 1
ATOM 503 O O . VAL A 1 65 ? -6.032 -6.358 -12.690 1.00 81.94 65 VAL A O 1
ATOM 506 N N . LYS A 1 66 ? -3.850 -5.819 -12.684 1.00 78.06 66 LYS A N 1
ATOM 507 C CA . LYS A 1 66 ? -4.058 -4.367 -12.821 1.00 78.06 66 LYS A CA 1
ATOM 508 C C . LYS A 1 66 ? -3.186 -3.757 -13.914 1.00 78.06 66 LYS A C 1
ATOM 510 O O . LYS A 1 66 ? -2.016 -4.071 -14.043 1.00 78.06 66 LYS A O 1
ATOM 515 N N . GLY A 1 67 ? -3.742 -2.833 -14.692 1.00 80.56 67 GLY A N 1
ATOM 516 C CA . GLY A 1 67 ? -3.011 -2.182 -15.788 1.00 80.56 67 GLY A CA 1
ATOM 517 C C . GLY A 1 67 ? -2.265 -0.901 -15.399 1.00 80.56 67 GLY A C 1
ATOM 518 O O . GLY A 1 67 ? -1.594 -0.310 -16.247 1.00 80.56 67 GLY A O 1
ATOM 519 N N . ARG A 1 68 ? -2.441 -0.406 -14.168 1.00 87.62 68 ARG A N 1
ATOM 520 C CA . ARG A 1 68 ? -1.941 0.896 -13.684 1.00 87.62 68 ARG A CA 1
ATOM 521 C C . ARG A 1 68 ? -1.416 0.780 -12.252 1.00 87.62 68 ARG A C 1
ATOM 523 O O . ARG A 1 68 ? -1.421 -0.301 -11.668 1.00 87.62 68 ARG A O 1
ATOM 530 N N . PHE A 1 69 ? -0.899 1.874 -11.691 1.00 87.75 69 PHE A N 1
ATOM 531 C CA . PHE A 1 69 ? -0.327 1.861 -10.342 1.00 87.75 69 PHE A CA 1
ATOM 532 C C . PHE A 1 69 ? -1.371 1.517 -9.281 1.00 87.75 69 PHE A C 1
ATOM 534 O O . PHE A 1 69 ? -1.143 0.571 -8.528 1.00 87.75 69 PHE A O 1
ATOM 541 N N . SER A 1 70 ? -2.510 2.213 -9.272 1.00 92.88 70 SER A N 1
ATOM 542 C CA . SER A 1 70 ? -3.616 1.894 -8.372 1.00 92.88 70 SER A CA 1
ATOM 543 C C . SER A 1 70 ? -4.208 0.521 -8.657 1.00 92.88 70 SER A C 1
ATOM 545 O O . SER A 1 70 ? -4.428 0.136 -9.806 1.00 92.88 70 SER A O 1
ATOM 547 N N . SER A 1 71 ? -4.505 -0.186 -7.575 1.00 90.94 71 SER A N 1
ATOM 548 C CA . SER A 1 71 ? -5.213 -1.460 -7.595 1.00 90.94 71 SER A CA 1
ATOM 549 C C . SER A 1 71 ? -6.718 -1.303 -7.807 1.00 90.94 71 SER A C 1
ATOM 551 O O . SER A 1 71 ? -7.370 -2.265 -8.194 1.00 90.94 71 SER A O 1
ATOM 553 N N . PHE A 1 72 ? -7.262 -0.104 -7.601 1.00 93.69 72 PHE A N 1
ATOM 554 C CA . PHE A 1 72 ? -8.672 0.220 -7.826 1.00 93.69 72 PHE A CA 1
ATOM 555 C C . PHE A 1 72 ? -8.933 0.737 -9.242 1.00 93.69 72 PHE A C 1
ATOM 557 O O . PHE A 1 72 ? -10.008 0.526 -9.801 1.00 93.69 72 PHE A O 1
ATOM 564 N N . PHE A 1 73 ? -7.947 1.403 -9.844 1.00 91.94 73 PHE A N 1
ATOM 565 C CA . PHE A 1 73 ? -8.130 2.036 -11.143 1.00 91.94 73 PHE A CA 1
ATOM 566 C C . PHE A 1 73 ? -8.376 1.010 -12.255 1.00 91.94 73 PHE A C 1
ATOM 568 O O . PHE A 1 73 ? -7.497 0.209 -12.584 1.00 91.94 73 PHE A O 1
ATOM 575 N N . ALA A 1 74 ? -9.553 1.098 -12.882 1.00 94.06 74 ALA A N 1
ATOM 576 C CA . ALA A 1 74 ? -9.994 0.207 -13.955 1.00 94.06 74 ALA A CA 1
ATOM 577 C C . ALA A 1 74 ? -9.944 -1.286 -13.569 1.00 94.06 74 ALA A C 1
ATOM 579 O O . ALA A 1 74 ? -9.627 -2.144 -14.395 1.00 94.06 74 ALA A O 1
ATOM 580 N N . THR A 1 75 ? -10.261 -1.594 -12.309 1.00 88.12 75 THR A N 1
ATOM 581 C CA . THR A 1 75 ? -10.449 -2.961 -11.815 1.00 88.12 75 THR A CA 1
ATOM 582 C C . THR A 1 75 ? -11.793 -3.095 -11.099 1.00 88.12 75 THR A C 1
ATOM 584 O O . THR A 1 75 ? -12.502 -2.118 -10.875 1.00 88.12 75 THR A O 1
ATOM 587 N N . ASN A 1 76 ? -12.150 -4.318 -10.716 1.00 89.44 76 ASN A N 1
ATOM 588 C CA . ASN A 1 76 ? -13.324 -4.618 -9.897 1.00 89.44 76 ASN A CA 1
ATOM 589 C C . ASN A 1 76 ? -13.005 -4.709 -8.390 1.00 89.44 76 ASN A C 1
ATOM 591 O O . ASN A 1 76 ? -13.824 -5.227 -7.631 1.00 89.44 76 ASN A O 1
ATOM 595 N N . LEU A 1 77 ? -11.824 -4.252 -7.949 1.00 89.88 77 LEU A N 1
ATOM 596 C CA . LEU A 1 77 ? -11.353 -4.454 -6.575 1.00 89.88 77 LEU A CA 1
ATOM 597 C C . LEU A 1 77 ? -12.305 -3.853 -5.531 1.00 89.88 77 LEU A C 1
ATOM 599 O O . LEU A 1 77 ? -12.635 -4.534 -4.563 1.00 89.88 77 LEU A O 1
ATOM 603 N N . ASP A 1 78 ? -12.781 -2.622 -5.746 1.00 94.81 78 ASP A N 1
ATOM 604 C CA . ASP A 1 78 ? -13.687 -1.956 -4.799 1.00 94.81 78 ASP A CA 1
ATOM 605 C C . ASP A 1 78 ? -14.998 -2.734 -4.625 1.00 94.81 78 ASP A C 1
ATOM 607 O O . ASP A 1 78 ? -15.424 -3.031 -3.510 1.00 94.81 78 ASP A O 1
ATOM 611 N N . SER A 1 79 ? -15.604 -3.147 -5.741 1.00 92.44 79 SER A N 1
ATOM 612 C CA . SER A 1 79 ? -16.841 -3.928 -5.729 1.00 92.44 79 SER A CA 1
ATOM 613 C C . SER A 1 79 ? -16.664 -5.264 -5.007 1.00 92.44 79 SER A C 1
ATOM 615 O O . SER A 1 79 ? -17.526 -5.652 -4.218 1.00 92.44 79 SER A O 1
ATOM 617 N N . VAL A 1 80 ? -15.545 -5.959 -5.239 1.00 86.94 80 VAL A N 1
ATOM 618 C CA . VAL A 1 80 ? -15.230 -7.242 -4.590 1.00 86.94 80 VAL A CA 1
ATOM 619 C C . VAL A 1 80 ? -15.052 -7.071 -3.080 1.00 86.94 80 VAL A C 1
ATOM 621 O O . VAL A 1 80 ? -15.629 -7.833 -2.300 1.00 86.94 80 VAL A O 1
ATOM 624 N N . LEU A 1 81 ? -14.293 -6.059 -2.658 1.00 85.88 81 LEU A N 1
ATOM 625 C CA . LEU A 1 81 ? -14.047 -5.753 -1.249 1.00 85.88 81 LEU A CA 1
ATOM 626 C C . LEU A 1 81 ? -15.341 -5.388 -0.511 1.00 85.88 81 LEU A C 1
ATOM 628 O O . LEU A 1 81 ? -15.645 -5.995 0.518 1.00 85.88 81 LEU A O 1
ATOM 632 N N . LYS A 1 82 ? -16.139 -4.470 -1.070 1.00 88.25 82 LYS A N 1
ATOM 633 C CA . LYS A 1 82 ? -17.407 -4.020 -0.475 1.00 88.25 82 LYS A CA 1
ATOM 634 C C . LYS A 1 82 ? -18.448 -5.134 -0.402 1.00 88.25 82 LYS A C 1
ATOM 636 O O . LYS A 1 82 ? -19.076 -5.304 0.639 1.00 88.25 82 LYS A O 1
ATOM 641 N N . THR A 1 83 ? -18.580 -5.947 -1.453 1.00 89.12 83 THR A N 1
ATOM 642 C CA . THR A 1 83 ? -19.487 -7.115 -1.449 1.00 89.12 83 THR A CA 1
ATOM 643 C C . THR A 1 83 ? -19.075 -8.145 -0.395 1.00 89.12 83 THR A C 1
ATOM 645 O O . THR A 1 83 ? -19.923 -8.821 0.180 1.00 89.12 83 THR A O 1
ATOM 648 N N . SER A 1 84 ? -17.779 -8.224 -0.086 1.00 83.75 84 SER A N 1
ATOM 649 C CA . SER A 1 84 ? -17.240 -9.092 0.967 1.00 83.75 84 SER A CA 1
ATOM 650 C C . SER A 1 84 ? -17.310 -8.470 2.370 1.00 83.75 84 SER A C 1
ATOM 652 O O . SER A 1 84 ? -16.773 -9.045 3.316 1.00 83.75 84 SER A O 1
ATOM 654 N N . GLY A 1 85 ? -17.921 -7.288 2.521 1.00 84.75 85 GLY A N 1
ATOM 655 C CA . GLY A 1 85 ? -18.029 -6.574 3.795 1.00 84.75 85 GLY A CA 1
ATOM 656 C C . GLY A 1 85 ? -16.696 -6.054 4.341 1.00 84.75 85 GLY A C 1
ATOM 657 O O . GLY A 1 85 ? -16.588 -5.789 5.538 1.00 84.75 85 GLY A O 1
ATOM 658 N N . ILE A 1 86 ? -15.665 -5.931 3.500 1.00 85.94 86 ILE A N 1
ATOM 659 C CA . ILE A 1 86 ? -14.334 -5.493 3.929 1.00 85.94 86 ILE A CA 1
ATOM 660 C C . ILE A 1 86 ? -14.282 -3.976 3.960 1.00 85.94 86 ILE A C 1
ATOM 662 O O . ILE A 1 86 ? -14.556 -3.313 2.964 1.00 85.94 86 ILE A O 1
ATOM 666 N N . LYS A 1 87 ? -13.866 -3.451 5.109 1.00 85.62 87 LYS A N 1
ATOM 667 C CA . LYS A 1 87 ? -13.756 -2.013 5.364 1.00 85.62 87 LYS A CA 1
ATOM 668 C C . LYS A 1 87 ? -12.359 -1.568 5.784 1.00 85.62 87 LYS A C 1
ATOM 670 O O . LYS A 1 87 ? -12.018 -0.402 5.639 1.00 85.62 87 LYS A O 1
ATOM 675 N N . ASN A 1 88 ? -11.548 -2.513 6.257 1.00 88.19 88 ASN A N 1
ATOM 676 C CA . ASN A 1 88 ? -10.196 -2.268 6.742 1.00 88.19 88 ASN A CA 1
ATOM 677 C C . ASN A 1 88 ? -9.194 -2.907 5.784 1.00 88.19 88 ASN A C 1
ATOM 679 O O . ASN A 1 88 ? -9.301 -4.099 5.484 1.00 88.19 88 ASN A O 1
ATOM 683 N N . LEU A 1 89 ? -8.220 -2.127 5.328 1.00 87.81 89 LEU A N 1
ATOM 684 C CA . LEU A 1 89 ? -7.202 -2.551 4.377 1.00 87.81 89 LEU A CA 1
ATOM 685 C C . LEU A 1 89 ? -5.816 -2.452 5.003 1.00 87.81 89 LEU A C 1
ATOM 687 O O . LEU A 1 89 ? -5.433 -1.422 5.548 1.00 87.81 89 LEU A O 1
ATOM 691 N N . VAL A 1 90 ? -5.040 -3.520 4.857 1.00 90.00 90 VAL A N 1
ATOM 692 C CA . VAL A 1 90 ? -3.594 -3.506 5.087 1.00 90.00 90 VAL A CA 1
ATOM 693 C C . VAL A 1 90 ? -2.933 -3.494 3.715 1.00 90.00 90 VAL A C 1
ATOM 695 O O . VAL A 1 90 ? -3.343 -4.247 2.844 1.00 90.00 90 VAL A O 1
ATOM 698 N N . VAL A 1 91 ? -1.942 -2.645 3.480 1.00 86.69 91 VAL A N 1
ATOM 699 C CA . VAL A 1 91 ? -1.293 -2.473 2.178 1.00 86.69 91 VAL A CA 1
ATOM 700 C C . VAL A 1 91 ? 0.198 -2.727 2.327 1.00 86.69 91 VAL A C 1
ATOM 702 O O . VAL A 1 91 ? 0.864 -2.114 3.160 1.00 86.69 91 VAL A O 1
ATOM 705 N N . THR A 1 92 ? 0.723 -3.639 1.511 1.00 85.44 92 THR A N 1
ATOM 706 C CA . THR A 1 92 ? 2.145 -3.993 1.474 1.00 85.44 92 THR A CA 1
ATOM 707 C C . THR A 1 92 ? 2.625 -4.147 0.035 1.00 85.44 92 THR A C 1
ATOM 709 O O . THR A 1 92 ? 1.825 -4.128 -0.907 1.00 85.44 92 THR A O 1
ATOM 712 N N . GLY A 1 93 ? 3.942 -4.244 -0.143 1.00 80.75 93 GLY A N 1
ATOM 713 C CA . GLY A 1 93 ? 4.557 -4.511 -1.430 1.00 80.75 93 GLY A CA 1
ATOM 714 C C . GLY A 1 93 ? 5.367 -3.379 -2.044 1.00 80.75 93 GLY A C 1
ATOM 715 O O . GLY A 1 93 ? 5.758 -2.447 -1.357 1.00 80.75 93 GLY A O 1
ATOM 716 N N . VAL A 1 94 ? 5.635 -3.420 -3.355 1.00 82.06 94 VAL A N 1
ATOM 717 C CA . VAL A 1 94 ? 6.407 -2.350 -4.017 1.00 82.06 94 VAL A CA 1
ATOM 718 C C . VAL A 1 94 ? 5.765 -1.813 -5.304 1.00 82.06 94 VAL A C 1
ATOM 720 O O . VAL A 1 94 ? 5.040 -2.514 -6.004 1.00 82.06 94 VAL A O 1
ATOM 723 N N . GLN A 1 95 ? 6.008 -0.550 -5.668 1.00 81.12 95 GLN A N 1
ATOM 724 C CA . GLN A 1 95 ? 6.856 0.419 -4.954 1.00 81.12 95 GLN A CA 1
ATOM 725 C C . GLN A 1 95 ? 6.085 1.511 -4.223 1.00 81.12 95 GLN A C 1
ATOM 727 O O . GLN A 1 95 ? 5.013 1.932 -4.664 1.00 81.12 95 GLN A O 1
ATOM 732 N N . THR A 1 96 ? 6.688 1.977 -3.125 1.00 89.25 96 THR A N 1
ATOM 733 C CA . THR A 1 96 ? 6.125 2.960 -2.187 1.00 89.25 96 THR A CA 1
ATOM 734 C C . THR A 1 96 ? 5.581 4.205 -2.898 1.00 89.25 96 THR A C 1
ATOM 736 O O . THR A 1 96 ? 4.407 4.497 -2.693 1.00 89.25 96 THR A O 1
ATOM 739 N N . PRO A 1 97 ? 6.337 4.901 -3.781 1.00 92.00 97 PRO A N 1
ATOM 740 C CA . PRO A 1 97 ? 5.852 6.142 -4.394 1.00 92.00 97 PRO A CA 1
ATOM 741 C C . PRO A 1 97 ? 4.786 5.953 -5.479 1.00 92.00 97 PRO A C 1
ATOM 743 O O . PRO A 1 97 ? 4.135 6.923 -5.853 1.00 92.00 97 PRO A O 1
ATOM 746 N N . ASN A 1 98 ? 4.599 4.729 -5.988 1.00 92.62 98 ASN A N 1
ATOM 747 C CA . ASN A 1 98 ? 3.716 4.468 -7.125 1.00 92.62 98 ASN A CA 1
ATOM 748 C C . ASN A 1 98 ? 2.530 3.605 -6.691 1.00 92.62 98 ASN A C 1
ATOM 750 O O . ASN A 1 98 ? 1.516 4.115 -6.230 1.00 92.62 98 ASN A O 1
ATOM 754 N N . CYS A 1 99 ? 2.649 2.284 -6.835 1.00 89.94 99 CYS A N 1
ATOM 755 C CA . CYS A 1 99 ? 1.538 1.352 -6.668 1.00 89.94 99 CYS A CA 1
ATOM 756 C C . CYS A 1 99 ? 0.971 1.362 -5.250 1.00 89.94 99 CYS A C 1
ATOM 758 O O . CYS A 1 99 ? -0.246 1.311 -5.086 1.00 89.94 99 CYS A O 1
ATOM 760 N N . ILE A 1 100 ? 1.843 1.473 -4.245 1.00 93.06 100 ILE A N 1
ATOM 761 C CA . ILE A 1 100 ? 1.435 1.526 -2.841 1.00 93.06 100 ILE A CA 1
ATOM 762 C C . ILE A 1 100 ? 0.735 2.850 -2.559 1.00 93.06 100 ILE A C 1
ATOM 764 O O . ILE A 1 100 ? -0.448 2.838 -2.232 1.00 93.06 100 ILE A O 1
ATOM 768 N N . ARG A 1 101 ? 1.412 3.984 -2.786 1.00 97.25 101 ARG A N 1
ATOM 769 C CA . ARG A 1 101 ? 0.831 5.312 -2.562 1.00 97.25 101 ARG A CA 1
ATOM 770 C C . ARG A 1 101 ? -0.487 5.507 -3.300 1.00 97.25 101 ARG A C 1
ATOM 772 O O . ARG A 1 101 ? -1.455 5.922 -2.679 1.00 97.25 101 ARG A O 1
ATOM 779 N N . GLN A 1 102 ? -0.560 5.187 -4.591 1.00 97.88 102 GLN A N 1
ATOM 780 C CA . GLN A 1 102 ? -1.793 5.417 -5.341 1.00 97.88 102 GLN A CA 1
ATOM 781 C C . GLN A 1 102 ? -2.934 4.507 -4.862 1.00 97.88 102 GLN A C 1
ATOM 783 O O . GLN A 1 102 ? -4.058 4.971 -4.737 1.00 97.88 102 GLN A O 1
ATOM 788 N N . THR A 1 103 ? -2.656 3.240 -4.529 1.00 96.81 103 THR A N 1
ATOM 789 C CA . THR A 1 103 ? -3.682 2.347 -3.957 1.00 96.81 103 THR A CA 1
ATOM 790 C C . THR A 1 103 ? -4.169 2.850 -2.595 1.00 96.81 103 THR A C 1
ATOM 792 O O . THR A 1 103 ? -5.359 2.781 -2.318 1.00 96.81 103 THR A O 1
ATOM 795 N N . VAL A 1 104 ? -3.272 3.375 -1.756 1.00 97.81 104 VAL A N 1
ATOM 796 C CA . VAL A 1 104 ? -3.613 3.925 -0.434 1.00 97.81 104 VAL A CA 1
ATOM 797 C C . VAL A 1 104 ? -4.469 5.181 -0.553 1.00 97.81 104 VAL A C 1
ATOM 799 O O . VAL A 1 104 ? -5.491 5.282 0.116 1.00 97.81 104 VAL A O 1
ATOM 802 N N . PHE A 1 105 ? -4.085 6.122 -1.416 1.00 98.38 105 PHE A N 1
ATOM 803 C CA . PHE A 1 105 ? -4.856 7.348 -1.626 1.00 98.38 105 PHE A CA 1
ATOM 804 C C . PHE A 1 105 ? -6.245 7.041 -2.202 1.00 98.38 105 PHE A C 1
ATOM 806 O O . PHE A 1 105 ? -7.226 7.610 -1.732 1.00 98.38 105 PHE A O 1
ATOM 813 N N . ASP A 1 106 ? -6.346 6.097 -3.143 1.00 98.31 106 ASP A N 1
ATOM 814 C CA . ASP A 1 106 ? -7.640 5.653 -3.669 1.00 98.31 106 ASP A CA 1
ATOM 815 C C . ASP A 1 106 ? -8.479 4.948 -2.591 1.00 98.31 106 ASP A C 1
ATOM 817 O O . ASP A 1 106 ? -9.677 5.190 -2.507 1.00 98.31 106 ASP A O 1
ATOM 821 N N . ALA A 1 107 ? -7.875 4.124 -1.727 1.00 96.44 107 ALA A N 1
ATOM 822 C CA . ALA A 1 107 ? -8.584 3.505 -0.606 1.00 96.44 107 ALA A CA 1
ATOM 823 C C . ALA A 1 107 ? -9.158 4.549 0.365 1.00 96.44 107 ALA A C 1
ATOM 825 O O . ALA A 1 107 ? -10.310 4.444 0.775 1.00 96.44 107 ALA A O 1
ATOM 826 N N . VAL A 1 108 ? -8.382 5.579 0.706 1.00 98.00 108 VAL A N 1
ATOM 827 C CA . VAL A 1 108 ? -8.876 6.682 1.543 1.00 98.00 108 VAL A CA 1
ATOM 828 C C . VAL A 1 108 ? -10.014 7.425 0.836 1.00 98.00 108 VAL A C 1
ATOM 830 O O . VAL A 1 108 ? -11.043 7.683 1.448 1.00 98.00 108 VAL A O 1
ATOM 833 N N . ALA A 1 109 ? -9.879 7.707 -0.463 1.00 98.38 109 ALA A N 1
ATOM 834 C CA . ALA A 1 109 ? -10.907 8.394 -1.249 1.00 98.38 109 ALA A CA 1
ATOM 835 C C . ALA A 1 109 ? -12.193 7.570 -1.470 1.00 98.38 109 ALA A C 1
ATOM 837 O O . ALA A 1 109 ? -13.231 8.137 -1.800 1.00 98.38 109 ALA A O 1
ATOM 838 N N . LEU A 1 110 ? -12.127 6.244 -1.322 1.00 97.94 110 LEU A N 1
ATOM 839 C CA . LEU A 1 110 ? -13.257 5.315 -1.450 1.00 97.94 110 LEU A CA 1
ATOM 840 C C . LEU A 1 110 ? -13.949 5.005 -0.109 1.00 97.94 110 LEU A C 1
ATOM 842 O O . LEU A 1 110 ? -14.790 4.100 -0.070 1.00 97.94 110 LEU A O 1
ATOM 846 N N . ASP A 1 111 ? -13.600 5.740 0.953 1.00 97.56 111 ASP A N 1
ATOM 847 C CA . ASP A 1 111 ? -14.154 5.635 2.309 1.00 97.56 111 ASP A CA 1
ATOM 848 C C . ASP A 1 111 ? -13.921 4.272 2.995 1.00 97.56 111 ASP A C 1
ATOM 850 O O . ASP A 1 111 ? -14.766 3.781 3.750 1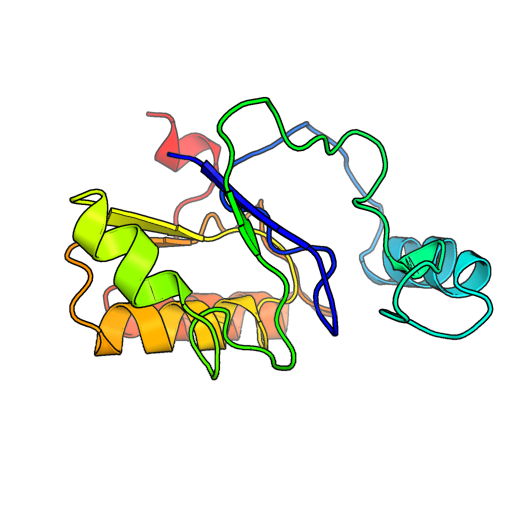.00 97.56 111 ASP A O 1
ATOM 854 N N . TYR A 1 112 ? -12.764 3.633 2.768 1.00 91.69 112 TYR A N 1
ATOM 855 C CA . TYR A 1 112 ? -12.353 2.505 3.615 1.00 91.69 112 TYR A CA 1
ATOM 856 C C . TYR A 1 112 ? -12.066 3.004 5.041 1.00 91.69 112 TYR A C 1
ATOM 858 O O . TYR A 1 112 ? -11.229 3.881 5.237 1.00 91.69 112 TYR A O 1
ATOM 866 N N . GLU A 1 113 ? -12.747 2.425 6.038 1.00 90.06 113 GLU A N 1
ATOM 867 C CA . GLU A 1 113 ? -12.744 2.885 7.438 1.00 90.06 113 GLU A CA 1
ATOM 868 C C . GLU A 1 113 ? -11.338 2.933 8.056 1.00 90.06 113 GLU A C 1
ATOM 870 O O . GLU A 1 113 ? -11.038 3.822 8.853 1.00 90.06 113 GLU A O 1
ATOM 875 N N . LYS A 1 114 ? -10.466 1.987 7.692 1.00 89.94 114 LYS A N 1
ATOM 876 C CA . LYS A 1 114 ? -9.080 1.941 8.166 1.00 89.94 114 LYS A CA 1
ATOM 877 C C . LYS A 1 114 ? -8.144 1.488 7.058 1.00 89.94 114 LYS A C 1
ATOM 879 O O . LYS A 1 114 ? -8.335 0.424 6.473 1.00 89.94 114 LYS A O 1
ATOM 884 N N . VAL A 1 115 ? -7.089 2.261 6.821 1.00 94.25 115 VAL A N 1
ATOM 885 C CA . VAL A 1 115 ? -6.015 1.912 5.888 1.00 94.25 115 VAL A CA 1
ATOM 886 C C . VAL A 1 115 ? -4.695 1.895 6.653 1.00 94.25 115 VAL A C 1
ATOM 888 O O . VAL A 1 115 ? -4.338 2.868 7.317 1.00 94.25 115 VAL A O 1
ATOM 891 N N . THR A 1 116 ? -3.972 0.785 6.555 1.00 91.56 116 THR A N 1
ATOM 892 C CA . THR A 1 116 ? -2.686 0.562 7.220 1.00 91.56 116 THR A CA 1
ATOM 893 C C . THR A 1 116 ? -1.634 0.190 6.179 1.00 91.56 116 THR A C 1
ATOM 895 O O . THR A 1 116 ? -1.874 -0.683 5.353 1.00 91.56 116 THR A O 1
ATOM 898 N N . VAL A 1 117 ? -0.451 0.795 6.222 1.00 94.06 117 VAL A N 1
ATOM 899 C CA . VAL A 1 117 ? 0.705 0.455 5.381 1.00 94.06 117 VAL A CA 1
ATOM 900 C C . VAL A 1 117 ? 1.798 -0.140 6.259 1.00 94.06 117 VAL A C 1
ATOM 902 O O . VAL A 1 117 ? 2.307 0.545 7.142 1.00 94.06 117 VAL A O 1
ATOM 905 N N . ILE A 1 118 ? 2.197 -1.388 6.007 1.00 90.00 118 ILE A N 1
ATOM 906 C CA . ILE A 1 118 ? 3.295 -2.010 6.765 1.00 90.00 118 ILE A CA 1
ATOM 907 C C . ILE A 1 118 ? 4.627 -1.547 6.170 1.00 90.00 118 ILE A C 1
ATOM 909 O O . ILE A 1 118 ? 4.997 -1.945 5.064 1.00 90.00 118 ILE A O 1
ATOM 913 N N . THR A 1 119 ? 5.316 -0.664 6.888 1.00 89.19 119 THR A N 1
ATOM 914 C CA . THR A 1 119 ? 6.455 0.123 6.382 1.00 89.19 119 THR A CA 1
ATOM 915 C C . THR A 1 119 ? 7.675 -0.717 6.011 1.00 89.19 119 THR A C 1
ATOM 917 O O . THR A 1 119 ? 8.293 -0.466 4.984 1.00 89.19 119 THR A O 1
ATOM 920 N N . ASP A 1 120 ? 7.979 -1.763 6.774 1.00 84.81 120 ASP A N 1
ATOM 921 C CA . ASP A 1 120 ? 9.063 -2.723 6.517 1.00 84.81 120 ASP A CA 1
ATOM 922 C C . ASP A 1 120 ? 8.654 -3.869 5.571 1.00 84.81 120 ASP A C 1
ATOM 924 O O . ASP A 1 120 ? 9.483 -4.697 5.196 1.00 84.81 120 ASP A O 1
ATOM 928 N N . ALA A 1 121 ? 7.395 -3.890 5.120 1.00 83.38 121 ALA A N 1
ATOM 929 C CA . ALA A 1 121 ? 6.907 -4.755 4.046 1.00 83.38 121 ALA A CA 1
ATOM 930 C C . ALA A 1 121 ? 6.571 -3.970 2.762 1.00 83.38 121 ALA A C 1
ATOM 932 O O . ALA A 1 121 ? 5.901 -4.492 1.869 1.00 83.38 121 ALA A O 1
ATOM 933 N N . THR A 1 122 ? 7.033 -2.721 2.646 1.00 84.00 122 THR A N 1
ATOM 934 C CA . THR A 1 122 ? 7.039 -1.942 1.400 1.00 84.00 122 THR A CA 1
ATOM 935 C C . THR A 1 122 ? 8.413 -1.339 1.144 1.00 84.00 122 THR A C 1
ATOM 937 O O . THR A 1 122 ? 9.178 -1.091 2.066 1.00 84.00 122 THR A O 1
ATOM 940 N N . ALA A 1 123 ? 8.754 -1.092 -0.121 1.00 81.56 123 ALA A N 1
ATOM 941 C CA . ALA A 1 123 ? 10.062 -0.553 -0.488 1.00 81.56 123 ALA A CA 1
ATOM 942 C C . ALA A 1 123 ? 9.988 0.455 -1.639 1.00 81.56 123 ALA A C 1
ATOM 944 O O . ALA A 1 123 ? 9.016 0.505 -2.403 1.00 81.56 123 ALA A O 1
ATOM 945 N N . ALA A 1 124 ? 11.028 1.274 -1.757 1.00 82.00 124 ALA A N 1
ATOM 946 C CA . ALA A 1 124 ? 11.272 2.165 -2.886 1.00 82.00 124 ALA A CA 1
ATOM 947 C C . ALA A 1 124 ? 12.732 2.047 -3.344 1.00 82.00 124 ALA A C 1
ATOM 949 O O . ALA A 1 124 ? 13.552 1.393 -2.697 1.00 82.00 124 ALA A O 1
ATOM 950 N N . ALA A 1 125 ? 13.058 2.696 -4.464 1.00 79.06 125 ALA A N 1
ATOM 951 C CA . ALA A 1 125 ? 14.413 2.698 -5.013 1.00 79.06 125 ALA A CA 1
ATOM 952 C C . ALA A 1 125 ? 15.446 3.361 -4.083 1.00 79.06 125 ALA A C 1
ATOM 954 O O . ALA A 1 125 ? 16.615 2.985 -4.110 1.00 79.06 125 ALA A O 1
ATOM 955 N N . ASN A 1 126 ? 15.026 4.326 -3.261 1.00 83.94 126 ASN A N 1
ATOM 956 C CA . ASN A 1 126 ? 15.861 4.930 -2.228 1.00 83.94 126 ASN A CA 1
ATOM 957 C C . ASN A 1 126 ? 15.064 5.067 -0.911 1.00 83.94 126 ASN A C 1
ATOM 959 O O . ASN A 1 126 ? 13.828 5.092 -0.918 1.00 83.94 126 ASN A O 1
ATOM 963 N N . LEU A 1 127 ? 15.785 5.186 0.207 1.00 84.88 127 LEU A N 1
ATOM 964 C CA . LEU A 1 127 ? 15.196 5.339 1.538 1.00 84.88 127 LEU A CA 1
ATO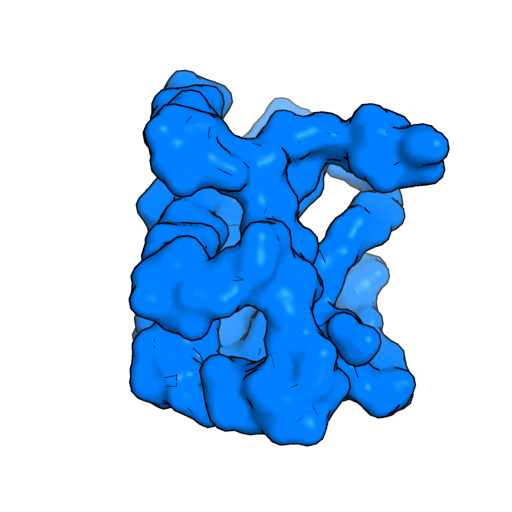M 965 C C . LEU A 1 127 ? 14.492 6.692 1.746 1.00 84.88 127 LEU A C 1
ATOM 967 O O . LEU A 1 127 ? 13.431 6.739 2.352 1.00 84.88 127 LEU A O 1
ATOM 971 N N . GLU A 1 128 ? 15.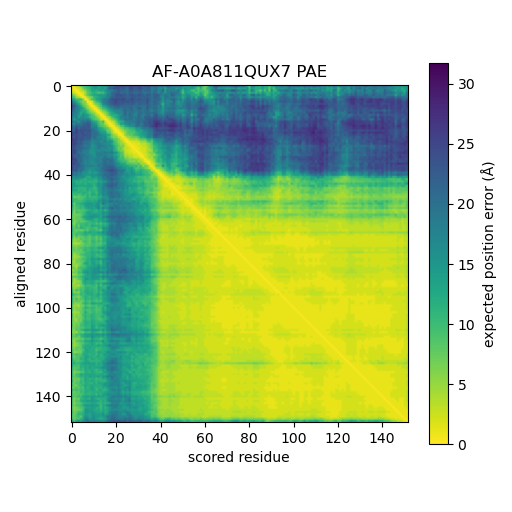054 7.787 1.243 1.00 92.56 128 GLU A N 1
ATOM 972 C CA . GLU A 1 128 ? 14.487 9.136 1.365 1.00 92.56 128 GLU A CA 1
ATOM 973 C C . GLU A 1 128 ? 13.094 9.244 0.710 1.00 92.56 128 GLU A C 1
ATOM 975 O O . GLU A 1 128 ? 12.133 9.609 1.381 1.00 92.56 128 GLU A O 1
ATOM 980 N N . ILE A 1 129 ? 12.945 8.786 -0.534 1.00 88.88 129 ILE A N 1
ATOM 981 C CA . ILE A 1 129 ? 11.693 8.631 -1.276 1.00 88.88 129 ILE A CA 1
ATOM 982 C C . ILE A 1 129 ? 10.733 7.740 -0.495 1.00 88.88 129 ILE A C 1
ATOM 984 O O . ILE A 1 129 ? 9.562 8.087 -0.357 1.00 88.88 129 ILE A O 1
ATOM 988 N N . HIS 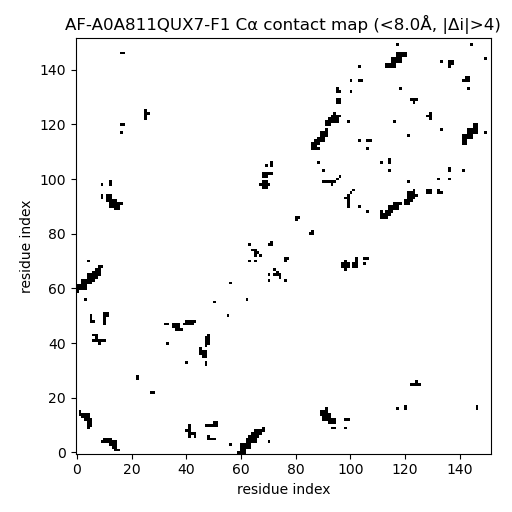A 1 130 ? 11.193 6.593 0.016 1.00 91.06 130 HIS A N 1
ATOM 989 C CA . HIS A 1 130 ? 10.343 5.716 0.819 1.00 91.06 130 HIS A CA 1
ATOM 990 C C . HIS A 1 130 ? 9.764 6.476 2.024 1.00 91.06 130 HIS A C 1
ATOM 992 O O . HIS A 1 130 ? 8.545 6.581 2.151 1.00 91.06 130 HIS A O 1
ATOM 998 N N . LEU A 1 131 ? 10.622 7.095 2.838 1.00 94.69 131 LEU A N 1
ATOM 999 C CA . LEU A 1 131 ? 10.229 7.825 4.045 1.00 94.69 131 LEU A CA 1
ATOM 1000 C C . LEU A 1 131 ? 9.356 9.051 3.750 1.00 94.69 131 LEU A C 1
ATOM 1002 O O . LEU A 1 131 ? 8.407 9.307 4.489 1.00 94.69 131 LEU A O 1
ATOM 1006 N N . ALA A 1 132 ? 9.632 9.791 2.673 1.00 98.19 132 ALA A N 1
ATOM 1007 C CA . ALA A 1 132 ? 8.812 10.923 2.248 1.00 98.19 132 ALA A CA 1
ATOM 1008 C C . ALA A 1 132 ? 7.381 10.477 1.909 1.00 98.19 132 ALA A C 1
ATOM 1010 O O . ALA A 1 132 ? 6.413 11.075 2.371 1.00 98.19 132 ALA A O 1
ATOM 1011 N N . ASN A 1 133 ? 7.232 9.367 1.181 1.00 98.50 133 ASN A N 1
ATOM 1012 C CA . ASN A 1 133 ? 5.918 8.831 0.828 1.00 98.50 133 ASN A CA 1
ATOM 1013 C C . ASN A 1 133 ? 5.187 8.222 2.037 1.00 98.50 133 ASN A C 1
ATOM 1015 O O . ASN A 1 133 ? 3.975 8.399 2.153 1.00 98.50 133 ASN A O 1
ATOM 1019 N N . ILE A 1 134 ? 5.897 7.554 2.957 1.00 98.00 134 ILE A N 1
ATOM 1020 C CA . ILE A 1 134 ? 5.316 7.102 4.233 1.00 98.00 134 ILE A CA 1
ATOM 1021 C C . ILE A 1 134 ? 4.800 8.300 5.044 1.00 98.00 134 ILE A C 1
ATOM 1023 O O . ILE A 1 134 ? 3.683 8.254 5.554 1.00 98.00 134 ILE A O 1
ATOM 1027 N N . ARG A 1 135 ? 5.575 9.391 5.127 1.00 98.62 135 ARG A N 1
ATOM 1028 C CA . ARG A 1 135 ? 5.171 10.619 5.830 1.00 98.62 135 ARG A CA 1
ATOM 1029 C C . ARG A 1 135 ? 3.904 11.224 5.230 1.00 98.62 135 ARG A C 1
ATOM 1031 O O . ARG A 1 135 ? 2.999 11.576 5.979 1.00 98.62 135 ARG A O 1
ATOM 1038 N N . ASP A 1 136 ? 3.821 11.302 3.905 1.00 98.75 136 ASP A N 1
ATOM 1039 C CA . ASP A 1 136 ? 2.632 11.816 3.223 1.00 98.75 136 ASP A CA 1
ATOM 1040 C C . ASP A 1 136 ? 1.391 10.961 3.510 1.00 98.75 136 ASP A C 1
ATOM 1042 O O . ASP A 1 136 ? 0.334 11.508 3.810 1.00 98.75 136 ASP A O 1
ATOM 1046 N N . MET A 1 137 ? 1.517 9.628 3.476 1.00 98.56 137 MET A N 1
ATOM 1047 C CA . MET A 1 137 ? 0.410 8.723 3.815 1.00 98.56 137 MET A CA 1
ATOM 1048 C C . MET A 1 137 ? -0.013 8.879 5.283 1.00 98.56 137 MET A C 1
ATOM 1050 O O . MET A 1 137 ? -1.200 8.996 5.578 1.00 98.56 137 MET A O 1
ATOM 1054 N N . LYS A 1 138 ? 0.947 8.980 6.207 1.00 98.38 138 LYS A N 1
ATOM 1055 C CA . LYS A 1 138 ? 0.657 9.224 7.626 1.00 98.38 138 LYS A CA 1
ATOM 1056 C C . LYS A 1 138 ? -0.105 10.536 7.848 1.00 98.38 138 LYS A C 1
ATOM 1058 O O . LYS A 1 138 ? -1.034 10.578 8.649 1.00 98.38 138 LYS A O 1
ATOM 1063 N N . ASN A 1 139 ? 0.245 11.594 7.114 1.00 98.56 139 ASN A N 1
ATOM 1064 C CA . ASN A 1 139 ? -0.394 12.909 7.228 1.00 98.56 139 ASN A CA 1
ATOM 1065 C C . ASN A 1 139 ? -1.845 12.948 6.723 1.00 98.56 139 ASN A C 1
ATOM 1067 O O . ASN A 1 139 ? -2.569 13.876 7.075 1.00 98.56 139 ASN A O 1
ATOM 1071 N N . ILE A 1 140 ? -2.283 11.958 5.938 1.00 98.06 140 ILE A N 1
ATOM 1072 C CA . ILE A 1 140 ? -3.688 11.812 5.519 1.00 98.06 140 ILE A CA 1
ATOM 1073 C C . ILE A 1 140 ? -4.469 10.810 6.388 1.00 98.06 140 ILE A C 1
ATOM 1075 O O . ILE A 1 140 ? -5.566 10.407 6.018 1.00 98.06 140 ILE A O 1
ATOM 1079 N N . GLY A 1 141 ? -3.917 10.401 7.537 1.00 97.12 141 GLY A N 1
ATOM 1080 C CA . GLY A 1 141 ? -4.596 9.530 8.504 1.00 97.12 141 GLY A CA 1
ATOM 1081 C C . GLY A 1 141 ? -4.384 8.028 8.297 1.00 97.12 141 GLY A C 1
ATOM 1082 O O . GLY A 1 141 ? -5.047 7.230 8.953 1.00 97.12 141 GLY A O 1
ATOM 1083 N N . VAL A 1 142 ? -3.461 7.622 7.420 1.00 98.19 142 VAL A N 1
ATOM 1084 C CA . VAL A 1 142 ? -3.113 6.207 7.215 1.00 98.19 142 VAL A CA 1
ATOM 1085 C C . VAL A 1 142 ? -2.180 5.745 8.333 1.00 98.19 142 VAL A C 1
ATOM 1087 O O . VAL A 1 142 ? -1.192 6.409 8.652 1.00 98.19 142 VAL A O 1
ATOM 1090 N N . GLU A 1 143 ? -2.453 4.580 8.915 1.00 96.56 143 GLU A N 1
ATOM 1091 C CA . GLU A 1 143 ? -1.544 3.971 9.887 1.00 96.56 143 GLU A CA 1
ATOM 1092 C C . GLU A 1 143 ? -0.305 3.428 9.175 1.00 96.56 143 GLU A C 1
ATOM 1094 O O . GLU A 1 143 ? -0.421 2.732 8.171 1.00 96.56 143 GLU A O 1
ATOM 1099 N N . THR A 1 144 ? 0.891 3.697 9.695 1.00 97.06 144 THR A N 1
ATOM 1100 C CA . THR A 1 144 ? 2.146 3.256 9.062 1.00 97.06 144 THR A CA 1
ATOM 1101 C C . THR A 1 144 ? 3.060 2.500 10.037 1.00 97.06 144 THR A C 1
ATOM 1103 O O . THR A 1 144 ? 4.172 2.970 10.296 1.00 97.06 144 THR A O 1
ATOM 1106 N N . PRO A 1 145 ? 2.605 1.392 10.649 1.00 95.25 145 PRO A N 1
ATOM 1107 C CA . PRO A 1 145 ? 3.429 0.615 11.564 1.00 95.25 145 PRO A CA 1
ATOM 1108 C C . PRO A 1 145 ? 4.495 -0.185 10.803 1.00 95.25 145 PRO A C 1
ATOM 1110 O O . PRO A 1 145 ? 4.393 -0.441 9.599 1.00 95.25 145 PRO A O 1
ATOM 1113 N N . THR A 1 146 ? 5.529 -0.606 11.511 1.00 90.06 146 THR A N 1
ATOM 1114 C CA . THR A 1 146 ? 6.316 -1.786 11.141 1.00 90.06 146 THR A CA 1
ATOM 1115 C C . THR A 1 146 ? 5.469 -3.043 11.308 1.00 90.06 146 THR A C 1
ATOM 1117 O O . THR A 1 146 ? 4.400 -3.034 11.928 1.00 90.06 146 THR A O 1
ATOM 1120 N N . LEU A 1 147 ? 5.955 -4.162 10.786 1.00 82.56 147 LEU A N 1
ATOM 1121 C CA . LEU A 1 147 ? 5.343 -5.448 11.024 1.00 82.56 147 LEU A CA 1
ATOM 1122 C C . LEU A 1 147 ? 5.149 -5.705 12.521 1.00 82.56 147 LEU A C 1
ATOM 1124 O O . LEU A 1 147 ? 4.086 -6.138 12.971 1.00 82.56 147 LEU A O 1
ATOM 1128 N N . GLU A 1 148 ? 6.236 -5.553 13.265 1.00 84.50 148 GLU A N 1
ATOM 1129 C CA . GLU A 1 148 ? 6.281 -5.960 14.658 1.00 84.50 148 GLU A CA 1
ATOM 1130 C C . GLU A 1 148 ? 5.251 -5.181 15.476 1.00 84.50 148 GLU A C 1
ATOM 1132 O O . GLU A 1 148 ? 4.534 -5.771 16.279 1.00 84.50 148 GLU A O 1
ATOM 1137 N N . GLU A 1 149 ? 5.126 -3.882 15.210 1.00 87.19 149 GLU A N 1
ATOM 1138 C CA . GLU A 1 149 ? 4.125 -3.015 15.829 1.00 87.19 149 GLU A CA 1
ATOM 1139 C C . GLU A 1 149 ? 2.695 -3.422 15.465 1.00 87.19 149 GLU A C 1
ATOM 1141 O O . GLU A 1 149 ? 1.820 -3.364 16.319 1.00 87.19 149 GLU A O 1
ATOM 1146 N N . TRP A 1 150 ? 2.451 -3.861 14.228 1.00 85.81 150 TRP A N 1
ATOM 1147 C CA . TRP A 1 150 ? 1.116 -4.259 13.775 1.00 85.81 150 TRP A CA 1
ATOM 1148 C C . TRP A 1 150 ? 0.647 -5.611 14.338 1.00 85.81 150 TRP A C 1
ATOM 1150 O O . TRP A 1 150 ? -0.553 -5.853 14.444 1.00 85.81 150 TRP A O 1
ATOM 1160 N N . ARG A 1 151 ? 1.578 -6.514 14.674 1.00 81.62 151 ARG A N 1
ATOM 1161 C CA . ARG A 1 151 ? 1.265 -7.845 15.233 1.00 81.62 151 ARG A CA 1
ATOM 1162 C C . ARG A 1 151 ? 0.879 -7.826 16.716 1.00 81.62 151 ARG A C 1
ATOM 1164 O O . ARG A 1 151 ? 0.404 -8.853 17.200 1.00 81.62 151 ARG A O 1
ATOM 1171 N N . ARG A 1 152 ? 1.179 -6.739 17.424 1.00 72.50 152 ARG A N 1
ATOM 1172 C CA . ARG A 1 152 ? 0.921 -6.575 18.861 1.00 72.50 152 ARG A CA 1
ATOM 1173 C C . ARG A 1 152 ? -0.523 -6.158 19.108 1.00 72.50 152 ARG A C 1
ATOM 1175 O O . ARG A 1 152 ? -1.078 -6.651 20.111 1.00 72.50 152 ARG A O 1
#

Organism: NCBI:txid422564

Radius of gyration: 14.94 Å; Cα contacts (8 Å, |Δi|>4): 265; chains: 1; bounding box: 41×34×42 Å